Protein AF-A0A2D6AQ00-F1 (afdb_monomer_lite)

Radius of gyration: 37.31 Å; chains: 1; bounding box: 89×91×123 Å

Structure (mmCIF, N/CA/C/O backbone):
data_AF-A0A2D6AQ00-F1
#
_entry.id   AF-A0A2D6AQ00-F1
#
loop_
_atom_site.group_PDB
_atom_site.id
_atom_site.type_symbol
_atom_site.label_atom_id
_atom_site.label_alt_id
_atom_site.label_comp_id
_atom_site.label_asym_id
_atom_site.label_entity_id
_atom_site.label_seq_id
_atom_site.pdbx_PDB_ins_code
_atom_site.Cartn_x
_atom_site.Cartn_y
_atom_site.Cartn_z
_atom_site.occupancy
_atom_site.B_iso_or_equiv
_atom_site.auth_seq_id
_atom_site.auth_comp_id
_atom_site.auth_asym_id
_atom_site.auth_atom_id
_atom_site.pdbx_PDB_model_num
ATOM 1 N N . MET A 1 1 ? 33.616 -8.355 -75.032 1.00 44.97 1 MET A N 1
ATOM 2 C CA . MET A 1 1 ? 34.181 -7.555 -73.926 1.00 44.97 1 MET A CA 1
ATOM 3 C C . MET A 1 1 ? 33.604 -6.155 -74.025 1.00 44.97 1 MET A C 1
ATOM 5 O O . MET A 1 1 ? 33.928 -5.464 -74.976 1.00 44.97 1 MET A O 1
ATOM 9 N N . ASN A 1 2 ? 32.705 -5.773 -73.118 1.00 39.28 2 ASN A N 1
ATOM 10 C CA . ASN A 1 2 ? 32.428 -4.364 -72.851 1.00 39.28 2 ASN A CA 1
ATOM 11 C C . ASN A 1 2 ? 31.964 -4.220 -71.400 1.00 39.28 2 ASN A C 1
ATOM 13 O O . ASN A 1 2 ? 31.107 -4.965 -70.928 1.00 39.28 2 ASN A O 1
ATOM 17 N N . THR A 1 3 ? 32.647 -3.337 -70.688 1.00 43.75 3 THR A N 1
ATOM 18 C CA . THR A 1 3 ? 32.725 -3.254 -69.233 1.00 43.75 3 THR A CA 1
ATOM 19 C C . THR A 1 3 ? 31.504 -2.525 -68.680 1.00 43.75 3 THR A C 1
ATOM 21 O O . THR A 1 3 ? 31.229 -1.382 -69.035 1.00 43.75 3 THR A O 1
ATOM 24 N N . MET A 1 4 ? 30.762 -3.199 -67.805 1.00 45.66 4 MET A N 1
ATOM 25 C CA . MET A 1 4 ? 29.603 -2.665 -67.096 1.00 45.66 4 MET A CA 1
ATOM 26 C C . MET A 1 4 ? 30.100 -1.737 -65.976 1.00 45.66 4 MET A C 1
ATOM 28 O O . MET A 1 4 ? 30.632 -2.208 -64.972 1.00 45.66 4 MET A O 1
ATOM 32 N N . VAL A 1 5 ? 29.959 -0.420 -66.134 1.00 48.47 5 VAL A N 1
ATOM 33 C CA . VAL A 1 5 ? 30.196 0.532 -65.037 1.00 48.47 5 VAL A CA 1
ATOM 34 C C . VAL A 1 5 ? 28.875 0.731 -64.298 1.00 48.47 5 VAL A C 1
ATOM 36 O O . VAL A 1 5 ? 28.028 1.521 -64.707 1.00 48.47 5 VAL A O 1
ATOM 39 N N . MET A 1 6 ? 28.680 -0.016 -63.208 1.00 43.06 6 MET A N 1
ATOM 40 C CA . MET A 1 6 ? 27.629 0.265 -62.231 1.00 43.06 6 MET A CA 1
ATOM 41 C C . MET A 1 6 ? 27.999 1.523 -61.436 1.00 43.06 6 MET A C 1
ATOM 43 O O . MET A 1 6 ? 28.732 1.460 -60.451 1.00 43.06 6 MET A O 1
ATOM 47 N N . MET A 1 7 ? 27.466 2.675 -61.840 1.00 42.88 7 MET A N 1
ATOM 48 C CA . MET A 1 7 ? 27.388 3.838 -60.957 1.00 42.88 7 MET A CA 1
ATOM 49 C C . MET A 1 7 ? 26.296 3.586 -59.911 1.00 42.88 7 MET A C 1
ATOM 51 O O . MET A 1 7 ? 25.103 3.711 -60.178 1.00 42.88 7 MET A O 1
ATOM 55 N N . SER A 1 8 ? 26.724 3.205 -58.707 1.00 45.41 8 SER A N 1
ATOM 56 C CA . SER A 1 8 ? 25.881 3.155 -57.514 1.00 45.41 8 SER A CA 1
ATOM 57 C C . SER A 1 8 ? 25.458 4.575 -57.136 1.00 45.41 8 SER A C 1
ATOM 59 O O . SER A 1 8 ? 26.234 5.353 -56.579 1.00 45.41 8 SER A O 1
ATOM 61 N N . LEU A 1 9 ? 24.222 4.931 -57.478 1.00 47.25 9 LEU A N 1
ATOM 62 C CA . LEU A 1 9 ? 23.595 6.183 -57.078 1.00 47.25 9 LEU A CA 1
ATOM 63 C C . LEU A 1 9 ? 23.187 6.070 -55.599 1.00 47.25 9 LEU A C 1
ATOM 65 O O . LEU A 1 9 ? 22.070 5.669 -55.272 1.00 47.25 9 LEU A O 1
ATOM 69 N N . MET A 1 10 ? 24.099 6.394 -54.679 1.00 48.78 10 MET A N 1
ATOM 70 C CA . MET A 1 10 ? 23.754 6.564 -53.265 1.00 48.78 10 MET A CA 1
ATOM 71 C C . MET A 1 10 ? 22.922 7.839 -53.088 1.00 48.78 10 MET A C 1
ATOM 73 O O . MET A 1 10 ? 23.439 8.913 -52.789 1.00 48.78 10 MET A O 1
ATOM 77 N N . ALA A 1 11 ? 21.607 7.722 -53.271 1.00 52.84 11 ALA A N 1
ATOM 78 C CA . ALA A 1 11 ? 20.670 8.760 -52.869 1.00 52.84 11 ALA A CA 1
ATOM 79 C C . ALA A 1 11 ? 20.706 8.899 -51.338 1.00 52.84 11 ALA A C 1
ATOM 81 O O . ALA A 1 11 ? 20.325 7.983 -50.602 1.00 52.84 11 ALA A O 1
ATOM 82 N N . ALA A 1 12 ? 21.180 10.047 -50.850 1.00 57.00 12 ALA A N 1
ATOM 83 C CA . ALA A 1 12 ? 21.151 10.386 -49.435 1.00 57.00 12 ALA A CA 1
ATOM 84 C C . ALA A 1 12 ? 19.706 10.298 -48.914 1.00 57.00 12 ALA A C 1
ATOM 86 O O . ALA A 1 12 ? 18.810 10.993 -49.397 1.00 57.00 12 ALA A O 1
ATOM 87 N N . ARG A 1 13 ? 19.467 9.429 -47.925 1.00 56.78 13 ARG A N 1
ATOM 88 C CA . ARG A 1 13 ? 18.166 9.339 -47.253 1.00 56.78 13 ARG A CA 1
ATOM 89 C C . ARG A 1 13 ? 17.863 10.694 -46.598 1.00 56.78 13 ARG A C 1
ATOM 91 O O . ARG A 1 13 ? 18.684 11.156 -45.804 1.00 56.78 13 ARG A O 1
ATOM 98 N N . PRO A 1 14 ? 16.718 11.337 -46.881 1.00 57.66 14 PRO A N 1
ATOM 99 C CA . PRO A 1 14 ? 16.386 12.599 -46.238 1.00 57.66 14 PRO A CA 1
ATOM 100 C C . PRO A 1 14 ? 16.248 12.381 -44.729 1.00 57.66 14 PRO A C 1
ATOM 102 O O . PRO A 1 14 ? 15.597 11.432 -44.283 1.00 57.66 14 PRO A O 1
ATOM 105 N N . ALA A 1 15 ? 16.866 13.264 -43.941 1.00 61.62 15 ALA A N 1
ATOM 106 C CA . ALA A 1 15 ? 16.733 13.255 -42.490 1.00 61.62 15 ALA A CA 1
ATOM 107 C C . ALA A 1 15 ? 15.242 13.276 -42.092 1.00 61.62 15 ALA A C 1
ATOM 109 O O . ALA A 1 15 ? 14.447 13.970 -42.739 1.00 61.62 15 ALA A O 1
ATOM 110 N N . PRO A 1 16 ? 14.831 12.538 -41.042 1.00 52.78 16 PRO A N 1
ATOM 111 C CA . PRO A 1 16 ? 13.431 12.466 -40.648 1.00 52.78 16 PRO A CA 1
ATOM 112 C C . PRO A 1 16 ? 12.922 13.866 -40.291 1.00 52.78 16 PRO A C 1
ATOM 114 O O . PRO A 1 16 ? 13.365 14.482 -39.318 1.00 52.78 16 PRO A O 1
ATOM 117 N N . LYS A 1 17 ? 11.987 14.385 -41.094 1.00 49.12 17 LYS A N 1
ATOM 118 C CA . LYS A 1 17 ? 11.352 15.681 -40.837 1.00 49.12 17 LYS A CA 1
ATOM 119 C C . LYS A 1 17 ? 10.573 15.580 -39.525 1.00 49.12 17 LYS A C 1
ATOM 121 O O . LYS A 1 17 ? 9.635 14.790 -39.411 1.00 49.12 17 LYS A O 1
ATOM 126 N N . LYS A 1 18 ? 10.967 16.369 -38.521 1.00 40.97 18 LYS A N 1
ATOM 127 C CA . LYS A 1 18 ? 10.215 16.509 -37.266 1.00 40.97 18 LYS A CA 1
ATOM 128 C C . LYS A 1 18 ? 8.799 16.979 -37.624 1.00 40.97 18 LYS A C 1
ATOM 130 O O . LYS A 1 18 ? 8.660 18.004 -38.283 1.00 40.97 18 LYS A O 1
ATOM 135 N N . LYS A 1 19 ? 7.762 16.230 -37.226 1.00 39.03 19 LYS A N 1
ATOM 136 C CA . LYS A 1 19 ? 6.360 16.633 -37.421 1.00 39.03 19 LYS A CA 1
ATOM 137 C C . LYS A 1 19 ? 6.090 17.903 -36.613 1.00 39.03 19 LYS A C 1
ATOM 139 O O . LYS A 1 19 ? 5.911 17.845 -35.399 1.00 39.03 19 LYS A O 1
ATOM 144 N N . THR A 1 20 ? 6.086 19.044 -37.282 1.00 40.47 20 THR A N 1
ATOM 145 C CA . THR A 1 20 ? 5.586 20.310 -36.755 1.00 40.47 20 THR A CA 1
ATOM 146 C C . THR A 1 20 ? 4.092 20.392 -37.052 1.00 40.47 20 THR A C 1
ATOM 148 O O . THR A 1 20 ? 3.676 20.484 -38.204 1.00 40.47 20 THR A O 1
ATOM 151 N N . TYR A 1 21 ? 3.270 20.313 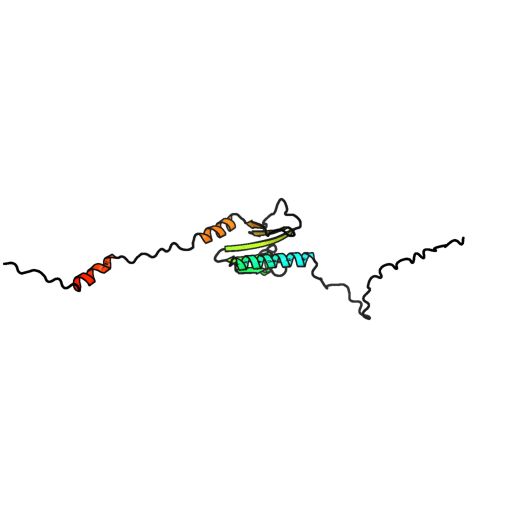-36.007 1.00 44.31 21 TYR A N 1
ATOM 152 C CA . TYR A 1 21 ? 1.835 20.556 -36.113 1.00 44.31 21 TYR A CA 1
ATOM 153 C C . TYR A 1 21 ? 1.621 22.067 -36.212 1.00 44.31 21 TYR A C 1
ATOM 155 O O . TYR A 1 21 ? 1.708 22.772 -35.210 1.00 44.31 21 TYR A O 1
ATOM 163 N N . TYR A 1 22 ? 1.382 22.569 -37.420 1.00 41.25 22 TYR A N 1
ATOM 164 C CA . TYR A 1 22 ? 0.895 23.928 -37.623 1.00 41.25 22 TYR A CA 1
ATOM 165 C C . TYR A 1 22 ? -0.617 23.863 -37.834 1.00 41.25 22 TYR A C 1
ATOM 167 O O . TYR A 1 22 ? -1.082 23.608 -38.941 1.00 41.25 22 TYR A O 1
ATOM 175 N N . LEU A 1 23 ? -1.378 24.081 -36.761 1.00 43.03 23 LEU A N 1
ATOM 176 C CA . LEU A 1 23 ? -2.748 24.576 -36.874 1.00 43.03 23 LEU A CA 1
ATOM 177 C C . LEU A 1 23 ? -2.703 26.090 -36.626 1.00 43.03 23 LEU A C 1
ATOM 179 O O . LEU A 1 23 ? -1.989 26.553 -35.737 1.00 43.03 23 LEU A O 1
ATOM 183 N N . GLY A 1 24 ? -3.376 26.842 -37.495 1.00 36.81 24 GLY A N 1
ATOM 184 C CA . GLY A 1 24 ? -3.220 28.284 -37.683 1.00 36.81 24 GLY A CA 1
ATOM 185 C C . GLY A 1 24 ? -3.234 29.132 -36.408 1.00 36.81 24 GLY A C 1
ATOM 186 O O . GLY A 1 24 ? -4.025 28.905 -35.502 1.00 36.81 24 GLY A O 1
ATOM 187 N N . LYS A 1 25 ? -2.340 30.132 -36.392 1.00 39.81 25 LYS A N 1
ATOM 188 C CA . LYS A 1 25 ? -2.342 31.354 -35.565 1.00 39.81 25 LYS A CA 1
ATOM 189 C C . LYS A 1 25 ? -3.094 31.268 -34.224 1.00 39.81 25 LYS A C 1
ATOM 191 O O . LYS A 1 25 ? -3.999 32.047 -33.966 1.00 39.81 25 LYS A O 1
ATOM 196 N N . LEU A 1 26 ? -2.633 30.403 -33.329 1.00 40.75 26 LEU A N 1
ATOM 197 C CA . LEU A 1 26 ? -2.724 30.626 -31.890 1.00 40.75 26 LEU A CA 1
ATOM 198 C C . LEU A 1 26 ? -1.405 30.124 -31.306 1.00 40.75 26 LEU A C 1
ATOM 200 O O . LEU A 1 26 ? -1.161 28.923 -31.213 1.00 40.75 26 LEU A O 1
ATOM 204 N N . THR A 1 27 ? -0.505 31.040 -30.961 1.00 46.00 27 THR A N 1
ATOM 205 C CA . THR A 1 27 ? 0.632 30.741 -30.087 1.00 46.00 27 THR A CA 1
ATOM 206 C C . THR A 1 27 ? 0.074 30.334 -28.727 1.00 46.00 27 THR A C 1
ATOM 208 O O . THR A 1 27 ? -0.057 31.163 -27.831 1.00 46.00 27 THR A O 1
ATOM 211 N N . MET A 1 28 ? -0.311 29.065 -28.577 1.00 44.84 28 MET A N 1
ATOM 212 C CA . MET A 1 28 ? -0.620 28.499 -27.272 1.00 44.84 28 MET A CA 1
ATOM 213 C C . MET A 1 28 ? 0.659 28.555 -26.442 1.00 44.84 28 MET A C 1
ATOM 215 O O . MET A 1 28 ? 1.632 27.846 -26.713 1.00 44.84 28 MET A O 1
ATOM 219 N N . GLN A 1 29 ? 0.662 29.437 -25.444 1.00 49.44 29 GLN A N 1
ATOM 220 C CA . GLN A 1 29 ? 1.641 29.400 -24.372 1.00 49.44 29 GLN A CA 1
ATOM 221 C C . GLN A 1 29 ? 1.655 27.980 -23.811 1.00 49.44 29 GLN A C 1
ATOM 223 O O . GLN A 1 29 ? 0.628 27.407 -23.456 1.00 49.44 29 GLN A O 1
ATOM 228 N N . LYS A 1 30 ? 2.846 27.390 -23.778 1.00 45.88 30 LYS A N 1
ATOM 229 C CA . LYS A 1 30 ? 3.121 25.999 -23.399 1.00 45.88 30 LYS A CA 1
ATOM 230 C C . LYS A 1 30 ? 2.964 25.757 -21.887 1.00 45.88 30 LYS A C 1
ATOM 232 O O . LYS A 1 30 ? 3.655 24.918 -21.315 1.00 45.88 30 LYS A O 1
ATOM 237 N N . SER A 1 31 ? 2.103 26.521 -21.228 1.00 49.50 31 SER A N 1
ATOM 238 C CA . SER A 1 31 ? 1.863 26.498 -19.796 1.00 49.50 31 SER A CA 1
ATOM 239 C C . SER A 1 31 ? 0.579 25.721 -19.511 1.00 49.50 31 SER A C 1
ATOM 241 O O . SER A 1 31 ? -0.515 26.202 -19.773 1.00 49.50 31 SER A O 1
ATOM 243 N N . GLN A 1 32 ? 0.748 24.542 -18.908 1.00 56.12 32 GLN A N 1
ATOM 244 C CA . GLN A 1 32 ? -0.265 23.824 -18.117 1.00 56.12 32 GLN A CA 1
ATOM 245 C C . GLN A 1 32 ? -1.235 22.851 -18.819 1.00 56.12 32 GLN A C 1
ATOM 247 O O . GLN A 1 32 ? -2.371 22.703 -18.387 1.00 56.12 32 GLN A O 1
ATOM 252 N N . ILE A 1 33 ? -0.776 22.037 -19.776 1.00 49.59 33 ILE A N 1
ATOM 253 C CA . ILE A 1 33 ? -1.397 20.709 -19.984 1.00 49.59 33 ILE A CA 1
ATOM 254 C C . ILE A 1 33 ? -0.426 19.644 -19.469 1.00 49.59 33 ILE A C 1
ATOM 256 O O . ILE A 1 33 ? 0.474 19.182 -20.174 1.00 49.59 33 ILE A O 1
ATOM 260 N N . LYS A 1 34 ? -0.577 19.285 -18.187 1.00 52.62 34 LYS A N 1
ATOM 261 C CA . LYS A 1 34 ? 0.182 18.215 -17.521 1.00 52.62 34 LYS A CA 1
ATOM 262 C C . LYS A 1 34 ? -0.327 16.866 -18.032 1.00 52.62 34 LYS A C 1
ATOM 264 O O . LYS A 1 34 ? -1.183 16.242 -17.415 1.00 52.62 34 LYS A O 1
ATOM 269 N N . MET A 1 35 ? 0.190 16.411 -19.173 1.00 54.59 35 MET A N 1
ATOM 270 C CA . MET A 1 35 ? -0.057 15.040 -19.626 1.00 54.59 35 MET A CA 1
ATOM 271 C C . MET A 1 35 ? 0.381 14.051 -18.528 1.00 54.59 35 MET A C 1
ATOM 273 O O . MET A 1 35 ? 1.482 14.210 -17.986 1.00 54.59 35 MET A O 1
ATOM 277 N N . PRO A 1 36 ? -0.416 13.016 -18.201 1.00 60.78 36 PRO A N 1
ATOM 278 C CA . PRO A 1 36 ? 0.004 11.991 -17.255 1.00 60.78 36 PRO A CA 1
ATOM 279 C C . PRO A 1 36 ? 1.260 11.296 -17.790 1.00 60.78 36 PRO A C 1
ATOM 281 O O . PRO A 1 36 ? 1.222 10.586 -18.801 1.00 60.78 36 PRO A O 1
ATOM 284 N N . ASN A 1 37 ? 2.400 11.505 -17.132 1.00 77.19 37 ASN A N 1
ATOM 285 C CA . ASN A 1 37 ? 3.642 10.868 -17.550 1.00 77.19 37 ASN A CA 1
ATOM 286 C C . ASN A 1 37 ? 3.530 9.335 -17.390 1.00 77.19 37 ASN A C 1
ATOM 288 O O . ASN A 1 37 ? 2.726 8.810 -16.614 1.00 77.19 37 ASN A O 1
ATOM 292 N N . ALA A 1 38 ? 4.305 8.579 -18.174 1.00 76.00 38 ALA A N 1
ATOM 293 C CA . ALA A 1 38 ? 4.242 7.113 -18.154 1.00 76.00 38 ALA A CA 1
ATOM 294 C C . ALA A 1 38 ? 4.503 6.527 -16.752 1.00 76.00 38 ALA A C 1
ATOM 296 O O . ALA A 1 38 ? 3.911 5.513 -16.390 1.00 76.00 38 ALA A O 1
ATOM 297 N N . SER A 1 39 ? 5.336 7.205 -15.954 1.00 75.62 39 SER A N 1
ATOM 298 C CA . SER A 1 39 ? 5.612 6.856 -14.558 1.00 75.62 39 SER A CA 1
ATOM 299 C C . SER A 1 39 ? 4.363 6.961 -13.672 1.00 75.62 39 SER A C 1
ATOM 301 O O . SER A 1 39 ? 4.028 6.012 -12.968 1.00 75.62 39 SER A O 1
ATOM 303 N N . GLY A 1 40 ? 3.612 8.058 -13.778 1.00 78.31 40 GLY A N 1
ATOM 304 C CA . GLY A 1 40 ? 2.395 8.321 -13.013 1.00 78.31 40 GLY A CA 1
ATOM 305 C C . GLY A 1 40 ? 1.268 7.359 -13.368 1.00 78.31 40 GLY A C 1
ATOM 306 O O . GLY A 1 40 ? 0.621 6.823 -12.478 1.00 78.31 40 GLY A O 1
ATOM 307 N N . ARG A 1 41 ? 1.108 7.014 -14.655 1.00 83.75 41 ARG A N 1
ATOM 308 C CA . ARG A 1 41 ? 0.177 5.945 -15.071 1.00 83.75 41 ARG A CA 1
ATOM 309 C C . ARG A 1 41 ? 0.554 4.587 -14.471 1.00 83.75 41 ARG A C 1
ATOM 311 O O . ARG A 1 41 ? -0.319 3.792 -14.136 1.00 83.75 41 ARG A O 1
ATOM 318 N N . LYS A 1 42 ? 1.857 4.311 -14.339 1.00 83.75 42 LYS A N 1
ATOM 319 C CA . LYS A 1 42 ? 2.385 3.095 -13.707 1.00 83.75 42 LYS A CA 1
ATOM 320 C C . LYS A 1 42 ? 2.136 3.086 -12.195 1.00 83.75 42 LYS A C 1
ATOM 322 O O . LYS A 1 42 ? 1.853 2.007 -11.688 1.00 83.75 42 LYS A O 1
ATOM 327 N N . GLY A 1 43 ? 2.248 4.220 -11.508 1.00 83.94 43 GLY A N 1
ATOM 328 C CA . GLY A 1 43 ? 1.874 4.352 -10.095 1.00 83.94 43 GLY A CA 1
ATOM 329 C C . GLY A 1 43 ? 0.381 4.109 -9.896 1.00 83.94 43 GLY A C 1
ATOM 330 O O . GLY A 1 43 ? 0.009 3.135 -9.253 1.00 83.94 43 GLY A O 1
ATOM 331 N N . TYR A 1 44 ? -0.447 4.881 -10.603 1.00 87.94 44 TYR A N 1
ATOM 332 C CA . TYR A 1 44 ? -1.908 4.815 -10.519 1.00 87.94 44 TYR A CA 1
ATOM 333 C C . TYR A 1 44 ? -2.470 3.404 -10.734 1.00 87.94 44 TYR A C 1
ATOM 335 O O . TYR A 1 44 ? -3.309 2.946 -9.968 1.00 87.94 44 TYR A O 1
ATOM 343 N N . ARG A 1 45 ? -1.993 2.677 -11.757 1.00 89.56 45 ARG A N 1
ATOM 344 C CA . ARG A 1 45 ? -2.419 1.283 -11.976 1.00 89.56 45 ARG A CA 1
ATOM 345 C C . ARG A 1 45 ? -2.039 0.371 -10.815 1.00 89.56 45 ARG A C 1
ATOM 347 O O . ARG A 1 45 ? -2.828 -0.483 -10.453 1.00 89.56 45 ARG A O 1
ATOM 354 N N . GLY A 1 46 ? -0.847 0.554 -10.245 1.00 90.19 46 GLY A N 1
ATOM 355 C CA . GLY A 1 46 ? -0.421 -0.220 -9.083 1.00 90.19 46 GLY A CA 1
ATOM 356 C C . GLY A 1 46 ? -1.311 0.038 -7.869 1.00 90.19 46 GLY A C 1
ATOM 357 O O . GLY A 1 46 ? -1.719 -0.907 -7.212 1.00 90.19 46 GLY A O 1
ATOM 358 N N . GLU A 1 47 ? -1.652 1.300 -7.610 1.00 91.94 47 GLU A N 1
ATOM 359 C CA . GLU A 1 47 ? -2.575 1.666 -6.530 1.00 91.94 47 GLU A CA 1
ATOM 360 C C . GLU A 1 47 ? -3.967 1.057 -6.750 1.00 91.94 47 GLU A C 1
ATOM 362 O O . GLU A 1 47 ? -4.534 0.472 -5.835 1.00 91.94 47 GLU A O 1
ATOM 367 N N . ALA A 1 48 ? -4.497 1.137 -7.975 1.00 92.00 48 ALA A N 1
ATOM 368 C CA . ALA A 1 48 ? -5.792 0.554 -8.319 1.00 92.00 48 ALA A CA 1
ATOM 369 C C . ALA A 1 48 ? -5.811 -0.980 -8.177 1.00 92.00 48 ALA A C 1
ATOM 371 O O . ALA A 1 48 ? -6.778 -1.528 -7.657 1.00 92.00 48 ALA A O 1
ATOM 372 N N . GLU A 1 49 ? -4.740 -1.665 -8.593 1.00 93.69 49 GLU A N 1
ATOM 373 C CA . GLU A 1 49 ? -4.583 -3.114 -8.404 1.00 93.69 49 GLU A CA 1
ATOM 374 C C . GLU A 1 49 ? -4.616 -3.489 -6.914 1.00 93.69 49 GLU A C 1
ATOM 376 O O . GLU A 1 49 ? -5.326 -4.415 -6.536 1.00 93.69 49 GLU A O 1
ATOM 381 N N . VAL A 1 50 ? -3.894 -2.757 -6.056 1.00 93.25 50 VAL A N 1
ATOM 382 C CA . VAL A 1 50 ? -3.868 -3.021 -4.605 1.00 93.25 50 VAL A CA 1
ATOM 383 C C . VAL A 1 50 ? -5.236 -2.794 -3.966 1.00 93.25 50 VAL A C 1
ATOM 385 O O . VAL A 1 50 ? -5.655 -3.599 -3.140 1.00 93.25 50 VAL A O 1
ATOM 388 N N . VAL A 1 51 ? -5.955 -1.741 -4.365 1.00 94.19 51 VAL A N 1
ATOM 389 C CA . VAL A 1 51 ? -7.331 -1.503 -3.898 1.00 94.19 51 VAL A CA 1
ATOM 390 C C . VAL A 1 51 ? -8.239 -2.671 -4.259 1.00 94.19 51 VAL A C 1
ATOM 392 O O . VAL A 1 51 ? -9.016 -3.103 -3.414 1.00 94.19 51 VAL A O 1
ATOM 395 N N . GLN A 1 52 ? -8.141 -3.186 -5.487 1.00 94.31 52 GLN A N 1
ATOM 396 C CA . GLN A 1 52 ? -8.962 -4.317 -5.909 1.00 94.31 52 GLN A CA 1
ATOM 397 C C . GLN A 1 52 ? -8.641 -5.571 -5.094 1.00 94.31 52 GLN A C 1
ATOM 399 O O . GLN A 1 52 ? -9.555 -6.170 -4.549 1.00 94.31 52 GLN A O 1
ATOM 404 N N . ILE A 1 53 ? -7.356 -5.895 -4.914 1.00 94.00 53 ILE A N 1
ATOM 405 C CA . ILE A 1 53 ? -6.930 -7.043 -4.097 1.00 94.00 53 ILE A CA 1
ATOM 406 C C . ILE A 1 53 ? -7.484 -6.938 -2.670 1.00 94.00 53 ILE A C 1
ATOM 408 O O . ILE A 1 53 ? -8.005 -7.910 -2.137 1.00 94.00 53 ILE A O 1
ATOM 412 N N . LEU A 1 54 ? -7.410 -5.758 -2.046 1.00 92.19 54 LEU A N 1
ATOM 413 C CA . LEU A 1 54 ? -7.940 -5.559 -0.693 1.00 92.19 54 LEU A CA 1
ATOM 414 C C . LEU A 1 54 ? -9.466 -5.715 -0.643 1.00 92.19 54 LEU A C 1
ATOM 416 O O . LEU A 1 54 ? -9.983 -6.296 0.307 1.00 92.19 54 LEU A O 1
ATOM 420 N N . ARG A 1 55 ? -10.185 -5.255 -1.674 1.00 92.62 55 ARG A N 1
ATOM 421 C CA . ARG A 1 55 ? -11.638 -5.466 -1.789 1.00 92.62 55 ARG A CA 1
ATOM 422 C C . ARG A 1 55 ? -11.999 -6.931 -1.960 1.00 92.62 55 ARG A C 1
ATOM 424 O O . ARG A 1 55 ? -12.937 -7.386 -1.316 1.00 92.62 55 ARG A O 1
ATOM 431 N N . ASP A 1 56 ? -11.240 -7.662 -2.768 1.00 92.50 56 ASP A N 1
ATOM 432 C CA . ASP A 1 56 ? -11.448 -9.095 -2.989 1.00 92.50 56 ASP A CA 1
ATOM 433 C C . ASP A 1 56 ? -11.230 -9.899 -1.689 1.00 92.50 56 ASP A C 1
ATOM 435 O O . ASP A 1 56 ? -11.884 -10.912 -1.469 1.00 92.50 56 ASP A O 1
ATOM 439 N N . LEU A 1 57 ? -10.377 -9.406 -0.781 1.00 88.56 57 LEU A N 1
ATOM 440 C CA . LEU A 1 57 ? -10.162 -9.951 0.573 1.00 88.56 57 LEU A CA 1
ATOM 441 C C . LEU A 1 57 ? -11.229 -9.511 1.605 1.00 88.56 57 LEU A C 1
ATOM 443 O O . LEU A 1 57 ? -11.129 -9.820 2.800 1.00 88.56 57 LEU A O 1
ATOM 447 N N . GLY A 1 58 ? -12.245 -8.766 1.165 1.00 89.81 58 GLY A N 1
ATOM 448 C CA . GLY A 1 58 ? -13.350 -8.293 1.998 1.00 89.81 58 GLY A CA 1
ATOM 449 C C . GLY A 1 58 ? -13.066 -7.009 2.780 1.00 89.81 58 GLY A C 1
ATOM 450 O O . GLY A 1 58 ? -13.813 -6.694 3.703 1.00 89.81 58 GLY A O 1
ATOM 451 N N . PHE A 1 59 ? -12.011 -6.257 2.450 1.00 91.12 59 PHE A N 1
ATOM 452 C CA . PHE A 1 59 ? -11.793 -4.930 3.030 1.00 91.12 59 PHE A CA 1
ATOM 453 C C . PHE A 1 59 ? -12.549 -3.853 2.248 1.00 91.12 59 PHE A C 1
ATOM 455 O O . PHE A 1 59 ? -12.557 -3.823 1.015 1.00 91.12 59 PHE A O 1
ATOM 462 N N . ASN A 1 60 ? -13.091 -2.868 2.957 1.00 91.31 60 ASN A N 1
ATOM 463 C CA . ASN A 1 60 ? -13.553 -1.631 2.348 1.00 91.31 60 ASN A CA 1
ATOM 464 C C . ASN A 1 60 ? -12.345 -0.737 2.023 1.00 91.31 60 ASN A C 1
ATOM 466 O O . ASN A 1 60 ? -11.871 0.024 2.865 1.00 91.31 60 ASN A O 1
ATOM 470 N N . ALA A 1 61 ? -11.803 -0.877 0.808 1.00 92.69 61 ALA A N 1
ATOM 471 C CA . ALA A 1 61 ? -10.613 -0.150 0.368 1.00 92.69 61 ALA A CA 1
ATOM 472 C C . ALA A 1 61 ? -10.927 1.070 -0.515 1.00 92.69 61 ALA A C 1
ATOM 474 O O . ALA A 1 61 ? -11.676 0.987 -1.501 1.00 92.69 61 ALA A O 1
ATOM 475 N N . GLN A 1 62 ? -10.261 2.188 -0.218 1.00 89.50 62 GLN A N 1
ATOM 476 C CA . GLN A 1 62 ? -10.326 3.450 -0.946 1.00 89.50 62 GLN A CA 1
ATOM 477 C C . GLN A 1 62 ? -8.923 3.991 -1.257 1.00 89.50 62 GLN A C 1
ATOM 479 O O . GLN A 1 62 ? -8.030 4.013 -0.411 1.00 89.50 62 GLN A O 1
ATOM 484 N N . ARG A 1 63 ? -8.734 4.467 -2.492 1.00 91.06 63 ARG A N 1
ATOM 485 C CA . ARG A 1 63 ? -7.502 5.138 -2.931 1.00 91.06 63 ARG A CA 1
ATOM 486 C C . ARG A 1 63 ? -7.526 6.614 -2.549 1.00 91.06 63 ARG A C 1
ATOM 488 O O . ARG A 1 63 ? -8.539 7.280 -2.760 1.00 91.06 63 ARG A O 1
ATOM 495 N N . ALA A 1 64 ? -6.393 7.143 -2.109 1.00 84.69 64 ALA A N 1
ATOM 496 C CA . ALA A 1 64 ? -6.214 8.566 -1.883 1.00 84.69 64 ALA A CA 1
ATOM 497 C C . ALA A 1 64 ? -6.313 9.342 -3.206 1.00 84.69 64 ALA A C 1
ATOM 499 O O . ALA A 1 64 ? -5.729 8.971 -4.236 1.00 84.69 64 ALA A O 1
ATOM 500 N N . TYR A 1 65 ? -7.066 10.443 -3.203 1.00 75.19 65 TYR A N 1
ATOM 501 C CA . TYR A 1 65 ? -7.132 11.311 -4.372 1.00 75.19 65 TYR A CA 1
ATOM 502 C C . TYR A 1 65 ? -5.780 12.005 -4.571 1.00 75.19 65 TYR A C 1
ATOM 504 O O . TYR A 1 65 ? -5.204 12.547 -3.637 1.00 75.19 65 TYR A O 1
ATOM 512 N N . GLY A 1 66 ? -5.243 11.955 -5.793 1.00 71.06 66 GLY A N 1
ATOM 513 C CA . GLY A 1 66 ? -3.945 12.563 -6.107 1.00 71.06 66 GLY A CA 1
ATOM 514 C C . GLY A 1 66 ? -2.729 11.966 -5.381 1.00 71.06 66 GLY A C 1
ATOM 515 O O . GLY A 1 66 ? -1.681 12.605 -5.418 1.00 71.06 66 GLY A O 1
ATOM 516 N N . SER A 1 67 ? -2.857 10.779 -4.768 1.00 62.69 67 SER A N 1
ATOM 517 C CA . SER A 1 67 ? -1.835 10.188 -3.884 1.00 62.69 67 SER A CA 1
ATOM 518 C C . SER A 1 67 ? -1.510 11.091 -2.681 1.00 62.69 67 SER A C 1
ATOM 520 O O . SER A 1 67 ? -0.366 11.164 -2.245 1.00 62.69 67 SER A O 1
ATOM 522 N N . ASP A 1 68 ? -2.513 11.827 -2.186 1.00 71.81 68 ASP A N 1
ATOM 523 C CA . ASP A 1 68 ? -2.422 12.620 -0.961 1.00 71.81 68 ASP A CA 1
ATOM 524 C C . ASP A 1 68 ? -3.373 12.045 0.091 1.00 71.81 68 ASP A C 1
ATOM 526 O O . ASP A 1 68 ? -4.599 12.180 -0.010 1.00 71.81 68 ASP A O 1
ATOM 530 N N . GLY A 1 69 ? -2.805 11.405 1.114 1.00 63.34 69 GLY A N 1
ATOM 531 C CA . GLY A 1 69 ? -3.575 10.808 2.205 1.00 63.34 69 GLY A CA 1
ATOM 532 C C . GLY A 1 69 ? -4.435 11.810 2.987 1.00 63.34 69 GLY A C 1
ATOM 533 O O . GLY A 1 69 ? -5.415 11.398 3.605 1.00 63.34 69 GLY A O 1
ATOM 534 N N . ARG A 1 70 ? -4.188 13.127 2.873 1.00 71.44 70 ARG A N 1
ATOM 535 C CA . ARG A 1 70 ? -5.060 14.165 3.462 1.00 71.44 70 ARG A CA 1
ATOM 536 C C . ARG A 1 70 ? -6.485 14.105 2.928 1.00 71.44 70 ARG A C 1
ATOM 538 O O . ARG A 1 70 ? -7.421 14.424 3.654 1.00 71.44 70 ARG A O 1
ATOM 545 N N . ALA A 1 71 ? -6.665 13.652 1.687 1.00 63.16 71 ALA A N 1
ATOM 546 C CA . ALA A 1 71 ? -7.987 13.450 1.099 1.00 63.16 71 ALA A CA 1
ATOM 547 C C . ALA A 1 71 ? -8.797 12.345 1.806 1.00 63.16 71 ALA A C 1
ATOM 549 O O . ALA A 1 71 ? -10.013 12.289 1.652 1.00 63.16 71 ALA A O 1
ATOM 550 N N . LEU A 1 72 ? -8.131 11.477 2.571 1.00 68.75 72 LEU A N 1
ATOM 551 C CA . LEU A 1 72 ? -8.727 10.394 3.355 1.00 68.75 72 LEU A CA 1
ATOM 552 C C . LEU A 1 72 ? -8.745 10.699 4.865 1.00 68.75 72 LEU A C 1
ATOM 554 O O . LEU A 1 72 ? -9.036 9.807 5.662 1.00 68.75 72 LEU A O 1
ATOM 558 N N . GLY A 1 73 ? -8.417 11.936 5.257 1.00 74.62 73 GLY A N 1
ATOM 559 C CA . GLY A 1 73 ? -8.244 12.331 6.659 1.00 74.62 73 GLY A CA 1
ATOM 560 C C . GLY A 1 73 ? -6.928 11.856 7.283 1.00 74.62 73 GLY A C 1
ATOM 561 O O . GLY A 1 73 ? -6.777 11.916 8.497 1.00 74.62 73 GLY A O 1
ATOM 562 N N . GLU A 1 74 ? -5.981 11.391 6.467 1.00 77.00 74 GLU A N 1
ATOM 563 C CA . GLU A 1 74 ? -4.729 10.776 6.905 1.00 77.00 74 GLU A CA 1
ATOM 564 C C . GLU A 1 74 ? -3.495 11.620 6.534 1.00 77.00 74 GLU A C 1
ATOM 566 O O . GLU A 1 74 ? -3.575 12.680 5.906 1.00 77.00 74 GLU A O 1
ATOM 571 N N . LYS A 1 75 ? -2.303 11.154 6.920 1.00 78.69 75 LYS A N 1
ATOM 572 C CA . LYS A 1 75 ? -1.033 11.790 6.534 1.00 78.69 75 LYS A CA 1
ATOM 573 C C . LYS A 1 75 ? -0.759 11.625 5.034 1.00 78.69 75 LYS A C 1
ATOM 575 O O . LYS A 1 75 ? -1.138 10.628 4.430 1.00 78.69 75 LYS A O 1
ATOM 580 N N . SER A 1 76 ? -0.038 12.582 4.447 1.00 77.00 76 SER A N 1
ATOM 581 C CA . SER A 1 76 ? 0.168 12.710 2.991 1.00 77.00 76 SER A CA 1
ATOM 582 C C . SER A 1 76 ? 0.735 11.473 2.293 1.00 77.00 76 SER A C 1
ATOM 584 O O . SER A 1 76 ? 0.514 11.302 1.103 1.00 77.00 76 SER A O 1
ATOM 586 N N . ASP A 1 77 ? 1.459 10.617 3.013 1.00 81.06 77 ASP A N 1
ATOM 587 C CA . ASP A 1 77 ? 2.244 9.521 2.431 1.00 81.06 77 ASP A CA 1
ATOM 588 C C . ASP A 1 77 ? 1.434 8.240 2.162 1.00 81.06 77 ASP A C 1
ATOM 590 O O . ASP A 1 77 ? 2.010 7.228 1.752 1.00 81.06 77 ASP A O 1
ATOM 594 N N . ILE A 1 78 ? 0.132 8.266 2.457 1.00 85.19 78 ILE A N 1
ATOM 595 C CA . ILE A 1 78 ? -0.769 7.113 2.394 1.00 85.19 78 ILE A CA 1
ATOM 596 C C . ILE A 1 78 ? -1.493 7.121 1.047 1.00 85.19 78 ILE A C 1
ATOM 598 O O . ILE A 1 78 ? -2.230 8.052 0.724 1.00 85.19 78 ILE A O 1
ATOM 602 N N . ASP A 1 79 ? -1.289 6.054 0.274 1.00 86.31 79 ASP A N 1
ATOM 603 C CA . ASP A 1 79 ? -1.861 5.904 -1.066 1.00 86.31 79 ASP A CA 1
ATOM 604 C C . ASP A 1 79 ? -3.238 5.227 -1.029 1.00 86.31 79 ASP A C 1
ATOM 606 O O . ASP A 1 79 ? -4.113 5.528 -1.844 1.00 86.31 79 ASP A O 1
ATOM 610 N N . VAL A 1 80 ? -3.435 4.285 -0.103 1.00 90.56 80 VAL A N 1
ATOM 611 C CA . VAL A 1 80 ? -4.666 3.498 0.033 1.00 90.56 80 VAL A CA 1
ATOM 612 C C . VAL A 1 80 ? -5.004 3.328 1.511 1.00 90.56 80 VAL A C 1
ATOM 614 O O . VAL A 1 80 ? -4.137 2.997 2.316 1.00 90.56 80 VAL A O 1
ATOM 617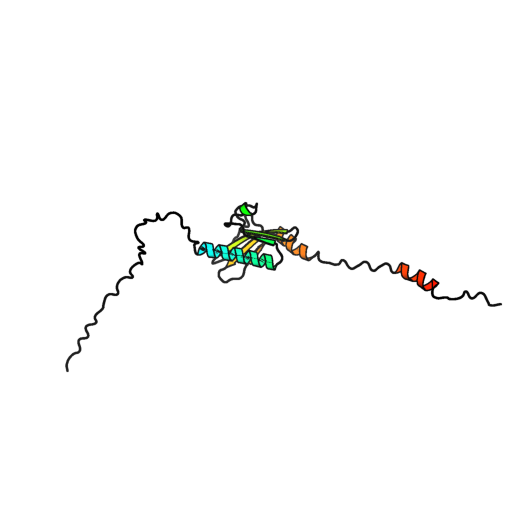 N N . LYS A 1 81 ? -6.278 3.514 1.854 1.00 92.31 81 LYS A N 1
ATOM 618 C CA . LYS A 1 81 ? -6.847 3.181 3.162 1.00 92.31 81 LYS A CA 1
ATOM 619 C C . LYS A 1 81 ? -7.826 2.033 2.982 1.00 92.31 81 LYS A C 1
ATOM 621 O O . LYS A 1 81 ? -8.647 2.079 2.067 1.00 92.31 81 LYS A O 1
ATOM 626 N N . ALA A 1 82 ? -7.735 1.009 3.815 1.00 91.69 82 ALA A N 1
ATOM 627 C CA . ALA A 1 82 ? -8.648 -0.122 3.782 1.00 91.69 82 ALA A CA 1
ATOM 628 C C . ALA A 1 82 ? -9.094 -0.488 5.192 1.00 91.69 82 ALA A C 1
ATOM 630 O O . ALA A 1 82 ? -8.268 -0.551 6.094 1.00 91.69 82 ALA A O 1
ATOM 631 N N . THR A 1 83 ? -10.389 -0.712 5.382 1.00 90.69 83 THR A N 1
ATOM 632 C CA . THR A 1 83 ? -10.961 -1.029 6.695 1.00 90.69 83 THR A CA 1
ATOM 633 C C . THR A 1 83 ? -11.750 -2.332 6.650 1.00 90.69 83 THR A C 1
ATOM 635 O O . THR A 1 83 ? -12.418 -2.622 5.657 1.00 90.69 83 THR A O 1
ATOM 638 N N . LYS A 1 84 ? -11.662 -3.140 7.708 1.00 88.62 84 LYS A N 1
ATOM 639 C CA . LYS A 1 84 ? -12.449 -4.370 7.887 1.00 88.62 84 LYS A CA 1
ATOM 640 C C . LYS A 1 84 ? -12.698 -4.573 9.378 1.00 88.62 84 LYS A C 1
ATOM 642 O O . LYS A 1 84 ? -11.754 -4.842 10.115 1.00 88.62 84 LYS A O 1
ATOM 647 N N . GLY A 1 85 ? -13.950 -4.403 9.808 1.00 85.75 85 GLY A N 1
ATOM 648 C CA . GLY A 1 85 ? -14.284 -4.333 11.234 1.00 85.75 85 GLY A CA 1
ATOM 649 C C . GLY A 1 85 ? -13.486 -3.220 11.915 1.00 85.75 85 GLY A C 1
ATOM 650 O O . GLY A 1 85 ? -13.474 -2.088 11.428 1.00 85.75 85 GLY A O 1
ATOM 651 N N . ASP A 1 86 ? -12.756 -3.581 12.966 1.00 85.19 86 ASP A N 1
ATOM 652 C CA . ASP A 1 86 ? -11.922 -2.660 13.745 1.00 85.19 86 ASP A CA 1
ATOM 653 C C . ASP A 1 86 ? -10.517 -2.449 13.150 1.00 85.19 86 ASP A C 1
ATOM 655 O O . ASP A 1 86 ? -9.782 -1.548 13.559 1.00 85.19 86 ASP A O 1
ATOM 659 N N . ILE A 1 87 ? -10.135 -3.230 12.134 1.00 86.94 87 ILE A N 1
ATOM 660 C CA . ILE A 1 87 ? -8.809 -3.143 11.518 1.00 86.94 87 ILE A CA 1
ATOM 661 C C . ILE A 1 87 ? -8.795 -2.052 10.454 1.00 86.94 87 ILE A C 1
ATOM 663 O O . ILE A 1 87 ? -9.561 -2.082 9.486 1.00 86.94 87 ILE A O 1
ATOM 667 N N . THR A 1 88 ? -7.840 -1.129 10.583 1.00 90.31 88 THR A N 1
ATOM 668 C CA . THR A 1 88 ? -7.548 -0.105 9.575 1.00 90.31 88 THR A CA 1
ATOM 669 C C . THR A 1 88 ? -6.140 -0.275 9.008 1.00 90.31 88 THR A C 1
ATOM 671 O O . THR A 1 88 ? -5.132 -0.078 9.684 1.00 90.31 88 THR A O 1
ATOM 674 N N . LEU A 1 89 ? -6.062 -0.576 7.715 1.00 90.69 89 LEU A N 1
ATOM 675 C CA . LEU A 1 89 ? -4.832 -0.656 6.938 1.00 90.69 89 LEU A CA 1
ATOM 676 C C . LEU A 1 89 ? -4.574 0.674 6.217 1.00 90.69 89 LEU A C 1
ATOM 678 O O . LEU A 1 89 ? -5.381 1.142 5.413 1.00 90.69 89 LEU A O 1
ATOM 682 N N . LEU A 1 90 ? -3.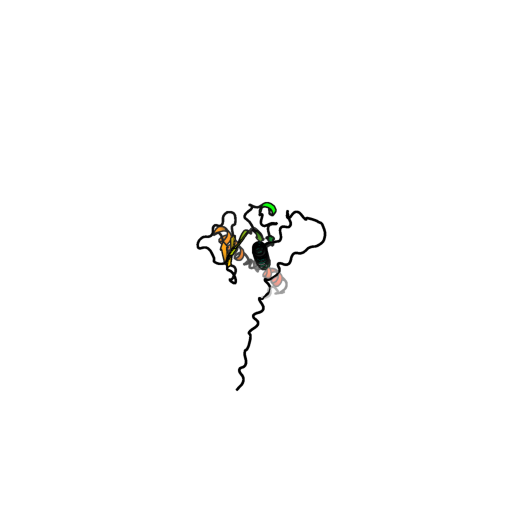411 1.256 6.479 1.00 92.31 90 LEU A N 1
ATOM 683 C CA . LEU A 1 90 ? -2.844 2.434 5.836 1.00 92.31 90 LEU A CA 1
ATOM 684 C C . LEU A 1 90 ? -1.678 1.977 4.960 1.00 92.31 90 LEU A C 1
ATOM 686 O O . LEU A 1 90 ? -0.580 1.687 5.442 1.00 92.31 90 LEU A O 1
ATOM 690 N N . VAL A 1 91 ? -1.932 1.889 3.658 1.00 91.75 91 VAL A N 1
ATOM 691 C CA . VAL A 1 91 ? -1.051 1.221 2.704 1.00 91.75 91 VAL A CA 1
ATOM 692 C C . VAL A 1 91 ? -0.303 2.241 1.851 1.00 91.75 91 VAL A C 1
ATOM 694 O O . VAL A 1 91 ? -0.901 3.123 1.228 1.00 91.75 91 VAL A O 1
ATOM 697 N N . GLN A 1 92 ? 1.015 2.066 1.757 1.00 92.38 92 GLN A N 1
ATOM 698 C CA . GLN A 1 92 ? 1.861 2.759 0.789 1.00 92.38 92 GLN A CA 1
ATOM 699 C C . GLN A 1 92 ? 2.220 1.830 -0.375 1.00 92.38 92 GLN A C 1
ATOM 701 O O . GLN A 1 92 ? 2.746 0.734 -0.172 1.00 92.38 92 GLN A O 1
ATOM 706 N N . VAL A 1 93 ? 1.995 2.273 -1.612 1.00 92.06 93 VAL A N 1
ATOM 707 C CA . VAL A 1 93 ? 2.170 1.454 -2.815 1.00 92.06 93 VAL A CA 1
ATOM 708 C C . VAL A 1 93 ? 3.434 1.864 -3.564 1.00 92.06 93 VAL A C 1
ATOM 710 O O . VAL A 1 93 ? 3.581 2.980 -4.061 1.00 92.06 93 VAL A O 1
ATOM 713 N N . LYS A 1 94 ? 4.383 0.934 -3.717 1.00 90.69 94 LYS A N 1
ATOM 714 C CA . LYS A 1 94 ? 5.645 1.183 -4.431 1.00 90.69 94 LYS A CA 1
ATOM 715 C C . LYS A 1 94 ? 5.874 0.175 -5.544 1.00 90.69 94 LYS A C 1
ATOM 717 O O . LYS A 1 94 ? 6.116 -1.005 -5.321 1.00 90.69 94 LYS A O 1
ATOM 722 N N . ARG A 1 95 ? 5.945 0.675 -6.779 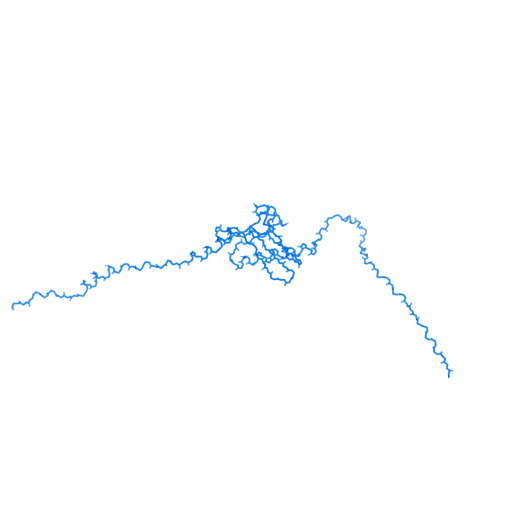1.00 91.06 95 ARG A N 1
ATOM 723 C CA . ARG A 1 95 ? 6.447 -0.105 -7.923 1.00 91.06 95 ARG A CA 1
ATOM 724 C C . ARG A 1 95 ? 7.889 0.261 -8.239 1.00 91.06 95 ARG A C 1
ATOM 726 O O . ARG A 1 95 ? 8.209 1.447 -8.374 1.00 91.06 95 ARG A O 1
ATOM 733 N N . ARG A 1 96 ? 8.769 -0.736 -8.365 1.00 87.50 96 ARG A N 1
ATOM 734 C CA . ARG A 1 96 ? 10.210 -0.550 -8.627 1.00 87.50 96 ARG A CA 1
ATOM 735 C C . ARG A 1 96 ? 10.746 -1.630 -9.575 1.00 87.50 96 ARG A C 1
ATOM 737 O O . ARG A 1 96 ? 10.172 -2.702 -9.696 1.00 87.50 96 ARG A O 1
ATOM 744 N N . LYS A 1 97 ? 11.865 -1.350 -10.253 1.00 88.19 97 LYS A N 1
ATOM 745 C CA . LYS A 1 97 ? 12.568 -2.346 -11.091 1.00 88.19 97 LYS A CA 1
ATOM 746 C C . LYS A 1 97 ? 13.235 -3.446 -10.256 1.00 88.19 97 LYS A C 1
ATOM 748 O O . LYS A 1 97 ? 13.350 -4.576 -10.713 1.00 88.19 97 LYS A O 1
ATOM 753 N N . LYS A 1 98 ? 13.672 -3.095 -9.045 1.00 87.31 98 LYS A N 1
ATOM 754 C CA . LYS A 1 98 ? 14.275 -3.976 -8.043 1.00 87.31 98 LYS A CA 1
ATOM 755 C C . LYS A 1 98 ? 13.776 -3.537 -6.667 1.00 87.31 98 LYS A C 1
ATOM 757 O O . LYS A 1 98 ? 13.624 -2.334 -6.439 1.00 87.31 98 LYS A O 1
ATOM 762 N N . ILE A 1 99 ? 13.490 -4.495 -5.794 1.00 84.81 99 ILE A N 1
ATOM 763 C CA . ILE A 1 99 ? 13.117 -4.224 -4.402 1.00 84.81 99 ILE A CA 1
ATOM 764 C C . ILE A 1 99 ? 14.375 -3.742 -3.667 1.00 84.81 99 ILE A C 1
ATOM 766 O O . ILE A 1 99 ? 15.463 -4.277 -3.877 1.00 84.81 99 ILE A O 1
ATOM 770 N N . ALA A 1 100 ? 14.249 -2.669 -2.888 1.00 81.81 100 ALA A N 1
ATOM 771 C CA . ALA A 1 100 ? 15.368 -2.129 -2.124 1.00 81.81 100 ALA A CA 1
ATOM 772 C C . ALA A 1 100 ? 15.688 -3.042 -0.933 1.00 81.81 100 ALA A C 1
ATOM 774 O O . ALA A 1 100 ? 14.781 -3.638 -0.363 1.00 81.81 100 ALA A O 1
ATOM 775 N N . ASN A 1 101 ? 16.956 -3.081 -0.514 1.00 79.31 101 ASN A N 1
ATOM 776 C CA . ASN A 1 101 ? 17.376 -3.848 0.667 1.00 79.31 101 ASN A CA 1
ATOM 777 C C . ASN A 1 101 ? 16.769 -3.305 1.969 1.00 79.31 101 ASN A C 1
ATOM 779 O O . ASN A 1 101 ? 16.768 -3.993 2.982 1.00 79.31 101 ASN A O 1
ATOM 783 N N . TYR A 1 102 ? 16.288 -2.061 1.952 1.00 76.88 102 TYR A N 1
ATOM 784 C CA . TYR A 1 102 ? 15.717 -1.412 3.115 1.00 76.88 102 TYR A CA 1
ATOM 785 C C . TYR A 1 102 ? 14.512 -0.559 2.717 1.00 76.88 102 TYR A C 1
ATOM 787 O O . TYR A 1 102 ? 14.593 0.296 1.829 1.00 76.88 102 TYR A O 1
ATOM 795 N N . LEU A 1 103 ? 13.382 -0.819 3.371 1.00 83.06 103 LEU A N 1
ATOM 796 C CA . LEU A 1 103 ? 12.120 -0.110 3.206 1.00 83.06 103 LEU A CA 1
ATOM 797 C C . LEU A 1 103 ? 11.656 0.353 4.586 1.00 83.06 103 LEU A C 1
ATOM 799 O O . LEU A 1 103 ? 11.673 -0.418 5.540 1.00 83.06 103 LEU A O 1
ATOM 803 N N . LYS A 1 104 ? 11.262 1.625 4.682 1.00 84.81 104 LYS A N 1
ATOM 804 C CA . LYS A 1 104 ? 10.700 2.217 5.897 1.00 84.81 104 LYS A CA 1
ATOM 805 C C . LYS A 1 104 ? 9.203 2.427 5.727 1.00 84.81 104 LYS A C 1
ATOM 807 O O . LYS A 1 104 ? 8.771 2.880 4.665 1.00 84.81 104 LYS A O 1
ATOM 812 N N . PHE A 1 105 ? 8.469 2.146 6.795 1.00 80.19 105 PHE A N 1
ATOM 813 C CA . PHE A 1 10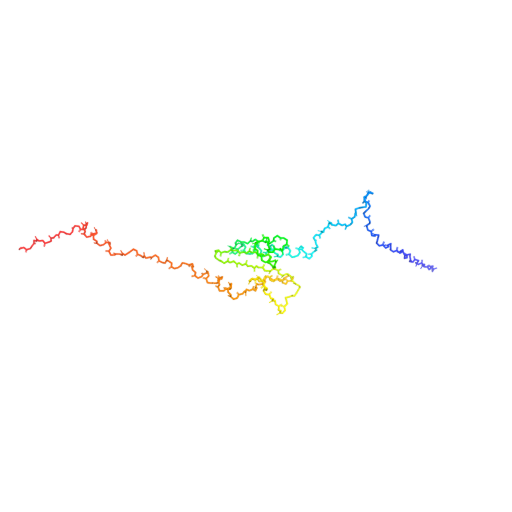5 ? 7.019 2.296 6.907 1.00 80.19 105 PHE A CA 1
ATOM 814 C C . PHE A 1 105 ? 6.566 3.763 6.978 1.00 80.19 105 PHE A C 1
ATOM 816 O O . PHE A 1 105 ? 5.496 4.098 6.480 1.00 80.19 105 PHE A O 1
ATOM 823 N N . ASN A 1 106 ? 7.416 4.675 7.469 1.00 83.75 106 ASN A N 1
ATOM 824 C CA . ASN A 1 106 ? 7.066 6.080 7.708 1.00 83.75 106 ASN A CA 1
ATOM 825 C C . ASN A 1 106 ? 5.751 6.194 8.504 1.00 83.75 106 ASN A C 1
ATOM 827 O O . ASN A 1 106 ? 5.745 5.910 9.693 1.00 83.75 106 ASN A O 1
ATOM 831 N N . ASN A 1 107 ? 4.664 6.605 7.848 1.00 84.44 107 ASN A N 1
ATOM 832 C CA . ASN A 1 107 ? 3.331 6.775 8.427 1.00 84.44 107 ASN A CA 1
ATOM 833 C C . ASN A 1 107 ? 2.342 5.671 8.009 1.00 84.44 107 ASN A C 1
ATOM 835 O O . ASN A 1 107 ? 1.191 5.697 8.428 1.00 84.44 107 ASN A O 1
ATOM 839 N N . ALA A 1 108 ? 2.767 4.752 7.144 1.00 86.69 108 ALA A N 1
ATOM 840 C CA . ALA A 1 108 ? 1.972 3.622 6.691 1.00 86.69 108 ALA A CA 1
ATOM 841 C C . ALA A 1 108 ? 2.204 2.428 7.620 1.00 86.69 108 ALA A C 1
ATOM 843 O O . ALA A 1 108 ? 3.313 2.232 8.110 1.00 86.69 108 ALA A O 1
ATOM 844 N N . ASN A 1 109 ? 1.184 1.605 7.824 1.00 90.31 109 ASN A N 1
ATOM 845 C CA . ASN A 1 109 ? 1.316 0.353 8.572 1.00 90.31 109 ASN A CA 1
ATOM 846 C C . ASN A 1 109 ? 1.561 -0.849 7.640 1.00 90.31 109 ASN A C 1
ATOM 848 O O . ASN A 1 109 ? 2.110 -1.866 8.060 1.00 90.31 109 ASN A O 1
ATOM 852 N N . VAL A 1 110 ? 1.259 -0.691 6.346 1.00 91.88 110 VAL A N 1
ATOM 853 C CA . VAL A 1 110 ? 1.531 -1.679 5.302 1.00 91.88 110 VAL A CA 1
ATOM 854 C C . VAL A 1 110 ? 2.263 -1.031 4.130 1.00 91.88 110 VAL A C 1
ATOM 856 O O . VAL A 1 110 ? 1.900 0.047 3.660 1.00 91.88 110 VAL A O 1
ATOM 859 N N . ILE A 1 111 ? 3.273 -1.714 3.590 1.00 93.19 111 ILE A N 1
ATOM 860 C CA . ILE A 1 111 ? 3.895 -1.333 2.317 1.00 93.19 111 ILE A CA 1
ATOM 861 C C . ILE A 1 111 ? 3.641 -2.433 1.295 1.00 93.19 111 ILE A C 1
ATOM 863 O O . ILE A 1 111 ? 4.148 -3.545 1.426 1.00 93.19 111 ILE A O 1
ATOM 867 N N . ALA A 1 112 ? 2.905 -2.098 0.239 1.00 93.44 112 ALA A N 1
ATOM 868 C CA . ALA A 1 112 ? 2.720 -2.960 -0.917 1.00 93.44 112 ALA A CA 1
ATOM 869 C C . ALA A 1 112 ? 3.808 -2.652 -1.951 1.00 93.44 112 ALA A C 1
ATOM 871 O O . ALA A 1 112 ? 3.838 -1.574 -2.556 1.00 93.44 112 ALA A O 1
ATOM 872 N N . VAL A 1 113 ? 4.718 -3.597 -2.172 1.00 93.69 113 VAL A N 1
ATOM 873 C CA . VAL A 1 113 ? 5.812 -3.462 -3.134 1.00 93.69 113 VAL A CA 1
ATOM 874 C C . VAL A 1 113 ? 5.661 -4.469 -4.254 1.00 93.69 113 VAL A C 1
ATOM 876 O O . VAL A 1 113 ? 5.432 -5.652 -4.031 1.00 93.69 113 VAL A O 1
ATOM 879 N N . ARG A 1 114 ? 5.852 -4.006 -5.488 1.00 92.38 114 ARG A N 1
ATOM 880 C CA . ARG A 1 114 ? 5.889 -4.880 -6.660 1.00 92.38 114 ARG A CA 1
ATOM 881 C C . ARG A 1 114 ? 7.109 -4.601 -7.515 1.00 92.38 114 ARG A C 1
ATOM 883 O O . ARG A 1 114 ? 7.351 -3.460 -7.935 1.00 92.38 114 ARG A O 1
ATOM 890 N N . GLN A 1 115 ? 7.858 -5.665 -7.789 1.00 92.19 115 GLN A N 1
ATOM 891 C CA . GLN A 1 115 ? 8.898 -5.652 -8.806 1.00 92.19 115 GLN A CA 1
ATOM 892 C C . GLN A 1 115 ? 8.269 -5.721 -10.203 1.00 92.19 115 GLN A C 1
ATOM 894 O O . GLN A 1 115 ? 7.199 -6.302 -10.389 1.00 92.19 115 GLN A O 1
ATOM 899 N N . ASP A 1 116 ? 8.920 -5.134 -11.206 1.00 86.31 116 ASP A N 1
ATOM 900 C CA . ASP A 1 116 ? 8.470 -5.266 -12.592 1.00 86.31 116 ASP A CA 1
ATOM 901 C C . ASP A 1 116 ? 8.304 -6.739 -12.991 1.00 86.31 116 ASP A C 1
ATOM 903 O O . ASP A 1 116 ? 9.249 -7.516 -12.914 1.00 86.31 116 ASP A O 1
ATOM 907 N N . ARG A 1 117 ? 7.084 -7.093 -13.429 1.00 84.44 117 ARG A N 1
ATOM 908 C CA . ARG A 1 117 ? 6.650 -8.461 -13.788 1.00 84.44 117 ARG A CA 1
ATOM 909 C C . ARG A 1 117 ? 6.674 -9.481 -12.639 1.00 84.44 117 ARG A C 1
ATOM 911 O O . ARG A 1 117 ? 6.427 -10.652 -12.889 1.00 84.44 117 ARG A O 1
ATOM 918 N N . GLY A 1 118 ? 6.926 -9.047 -11.408 1.00 89.25 118 GLY A N 1
ATOM 919 C CA . GLY A 1 118 ? 6.850 -9.894 -10.222 1.00 89.25 118 GLY A CA 1
ATOM 920 C C . GLY A 1 118 ? 5.459 -9.894 -9.577 1.00 89.25 118 GLY A C 1
ATOM 921 O O . GLY A 1 118 ? 4.582 -9.112 -9.984 1.00 89.25 118 GLY A O 1
ATOM 922 N N . PRO A 1 119 ? 5.267 -10.748 -8.559 1.00 91.94 119 PRO A N 1
ATOM 923 C CA . PRO A 1 119 ? 4.095 -10.706 -7.695 1.00 91.94 119 PRO A CA 1
ATOM 924 C C . PRO A 1 119 ? 4.115 -9.470 -6.782 1.00 91.94 119 PRO A C 1
ATOM 926 O O . PRO A 1 119 ? 5.126 -8.766 -6.666 1.00 91.94 119 PRO A O 1
ATOM 929 N N . TRP A 1 120 ? 2.976 -9.197 -6.148 1.00 93.69 120 TRP A N 1
ATOM 930 C CA . TRP A 1 120 ? 2.892 -8.239 -5.048 1.00 93.69 120 TRP A CA 1
ATOM 931 C C . TRP A 1 120 ? 3.500 -8.846 -3.783 1.00 93.69 120 TRP A C 1
ATOM 933 O O . TRP A 1 120 ? 3.259 -10.007 -3.468 1.00 93.69 120 TRP A O 1
ATOM 943 N N . VAL A 1 121 ? 4.291 -8.049 -3.075 1.00 92.44 121 VAL A N 1
ATOM 944 C CA . VAL A 1 121 ? 4.879 -8.384 -1.780 1.00 92.44 121 VAL A CA 1
ATOM 945 C C . VAL A 1 121 ? 4.395 -7.348 -0.780 1.00 92.44 121 VAL A C 1
ATOM 947 O O . VAL A 1 121 ? 4.486 -6.146 -1.039 1.00 92.44 121 VAL A O 1
ATOM 950 N N . TYR A 1 122 ? 3.891 -7.812 0.357 1.00 92.12 122 TYR A N 1
ATOM 951 C CA . TYR A 1 122 ? 3.367 -6.959 1.413 1.00 92.12 122 TYR A CA 1
ATOM 952 C C . TYR A 1 122 ? 4.302 -7.018 2.611 1.00 92.12 122 TYR A C 1
ATOM 954 O O . TYR A 1 122 ? 4.680 -8.094 3.067 1.00 92.12 122 TYR A O 1
ATOM 962 N N . MET A 1 123 ? 4.694 -5.849 3.099 1.00 91.44 123 MET A N 1
ATOM 963 C CA . MET A 1 123 ? 5.362 -5.704 4.384 1.00 91.44 123 MET A CA 1
ATOM 964 C C . MET A 1 123 ? 4.337 -5.168 5.370 1.00 91.44 123 MET A C 1
ATOM 966 O O . MET A 1 123 ? 3.679 -4.173 5.067 1.00 91.44 123 MET A O 1
ATOM 970 N N . LEU A 1 124 ? 4.213 -5.821 6.518 1.00 91.62 124 LEU A N 1
ATOM 971 C CA . LEU A 1 124 ? 3.255 -5.499 7.573 1.00 91.62 124 LEU A CA 1
ATOM 972 C C . LEU A 1 124 ? 4.031 -5.112 8.835 1.00 91.62 124 LEU A C 1
ATOM 974 O O . LEU A 1 124 ? 5.106 -5.669 9.082 1.00 91.62 124 LEU A O 1
ATOM 978 N N . SER A 1 125 ? 3.512 -4.167 9.620 1.00 88.81 125 SER A N 1
ATOM 979 C CA . SER A 1 125 ? 3.964 -3.996 11.002 1.00 88.81 125 SER A CA 1
ATOM 980 C C . SER A 1 125 ? 3.520 -5.190 11.850 1.00 88.81 125 SER A C 1
ATOM 982 O O . SER A 1 125 ? 2.534 -5.855 11.533 1.00 88.81 125 SER A O 1
ATOM 984 N N . GLU A 1 126 ? 4.252 -5.469 12.928 1.00 87.06 126 GLU A N 1
ATOM 985 C CA . GLU A 1 126 ? 3.918 -6.574 13.834 1.00 87.06 126 GLU A CA 1
ATOM 986 C C . GLU A 1 126 ? 2.510 -6.426 14.429 1.00 87.06 126 GLU A C 1
ATOM 988 O O . GLU A 1 126 ? 1.775 -7.404 14.496 1.00 87.06 126 GLU A O 1
ATOM 993 N N . GLU A 1 127 ? 2.125 -5.206 14.806 1.00 86.44 127 GLU A N 1
ATOM 994 C CA . GLU A 1 127 ? 0.802 -4.890 15.362 1.00 86.44 127 GLU A CA 1
ATOM 995 C C . GLU A 1 127 ? -0.317 -5.311 14.401 1.00 86.44 127 GLU A C 1
ATOM 997 O O . GLU A 1 127 ? -1.125 -6.174 14.726 1.00 86.44 127 GLU A O 1
ATOM 1002 N N . ILE A 1 128 ? -0.276 -4.816 13.160 1.00 88.69 128 ILE A N 1
ATOM 1003 C CA . ILE A 1 128 ? -1.270 -5.161 12.136 1.00 88.69 128 ILE A CA 1
ATOM 1004 C C . ILE A 1 128 ? -1.230 -6.644 11.786 1.00 88.69 128 ILE A C 1
ATOM 1006 O O . ILE A 1 128 ? -2.267 -7.237 11.504 1.00 88.69 128 ILE A O 1
ATOM 1010 N N . PHE A 1 129 ? -0.043 -7.251 11.773 1.00 88.88 129 PHE A N 1
ATOM 1011 C CA . PHE A 1 129 ? 0.070 -8.685 11.556 1.00 88.88 129 PHE A CA 1
ATOM 1012 C C . PHE A 1 129 ? -0.731 -9.441 12.625 1.00 88.88 129 PHE A C 1
ATOM 1014 O O . PHE A 1 129 ? -1.570 -10.265 12.281 1.00 88.88 129 PHE A O 1
ATOM 1021 N N . ARG A 1 130 ? -0.548 -9.119 13.909 1.00 87.81 130 ARG A N 1
ATOM 1022 C CA . ARG A 1 130 ? -1.306 -9.754 14.997 1.00 87.81 130 ARG A CA 1
ATOM 1023 C C . ARG A 1 130 ? -2.808 -9.541 14.841 1.00 87.81 130 ARG A C 1
ATOM 1025 O O . ARG A 1 130 ? -3.536 -10.527 14.880 1.00 87.81 130 ARG A O 1
ATOM 1032 N N . ASP A 1 131 ? -3.241 -8.313 14.573 1.00 85.88 131 ASP A N 1
ATOM 1033 C CA . ASP A 1 131 ? -4.663 -7.982 14.435 1.00 85.88 131 ASP A CA 1
ATOM 1034 C C . ASP A 1 131 ? -5.329 -8.780 13.302 1.00 85.88 131 ASP A C 1
ATOM 1036 O O . ASP A 1 131 ? -6.400 -9.367 13.477 1.00 85.88 131 ASP A O 1
ATOM 1040 N N . VAL A 1 132 ? -4.669 -8.860 12.140 1.00 83.56 132 VAL A N 1
ATOM 1041 C CA . VAL A 1 132 ? -5.189 -9.571 10.962 1.00 83.56 132 VAL A CA 1
ATOM 1042 C C . VAL A 1 132 ? -5.338 -11.069 11.232 1.00 83.56 132 VAL A C 1
ATOM 1044 O O . VAL A 1 132 ? -6.359 -11.642 10.860 1.00 83.56 132 VAL A O 1
ATOM 1047 N N . PHE A 1 133 ? -4.362 -11.700 11.890 1.00 81.56 133 PHE A N 1
ATOM 1048 C CA . PHE A 1 133 ? -4.392 -13.146 12.141 1.00 81.56 133 PHE A CA 1
ATOM 1049 C C . PHE A 1 133 ? -5.239 -13.543 13.357 1.00 81.56 133 PHE A C 1
ATOM 1051 O O . PHE A 1 133 ? -5.807 -14.630 13.367 1.00 81.56 133 PHE A O 1
ATOM 1058 N N . GLN A 1 134 ? -5.369 -12.683 14.369 1.00 75.94 134 GLN A N 1
ATOM 1059 C CA . GLN A 1 134 ? -6.245 -12.949 15.517 1.00 75.94 134 GLN A CA 1
ATOM 1060 C C . GLN A 1 134 ? -7.726 -12.821 15.159 1.00 75.94 134 GLN A C 1
ATOM 1062 O O . GLN A 1 134 ? -8.552 -13.546 15.703 1.00 75.94 134 GLN A O 1
ATOM 1067 N N . THR A 1 135 ? -8.060 -11.962 14.196 1.00 64.38 135 THR A N 1
ATOM 1068 C CA . THR A 1 135 ? -9.438 -11.812 13.708 1.00 64.38 135 THR A CA 1
ATOM 1069 C C . THR A 1 135 ? -9.983 -13.098 13.079 1.00 64.38 135 THR A C 1
ATOM 1071 O O . THR A 1 135 ? -11.177 -13.365 13.181 1.00 64.38 135 THR A O 1
ATOM 1074 N N . GLU A 1 136 ? -9.130 -13.932 12.475 1.00 56.59 136 GLU A N 1
ATOM 1075 C CA . GLU A 1 136 ? -9.557 -15.223 11.915 1.00 56.59 136 GLU A CA 1
ATOM 1076 C C . GLU A 1 136 ? -9.811 -16.303 12.983 1.00 56.59 136 GLU A C 1
ATOM 1078 O O . GLU A 1 136 ? -10.468 -17.294 12.683 1.00 56.59 136 GLU A O 1
ATOM 1083 N N . MET A 1 137 ? -9.365 -16.112 14.233 1.00 50.38 137 MET A N 1
ATOM 1084 C CA . MET A 1 137 ? -9.616 -17.059 15.331 1.00 50.38 137 MET A CA 1
ATOM 1085 C C . MET A 1 137 ? -10.964 -16.863 16.045 1.00 50.38 137 MET A C 1
ATOM 1087 O O . MET A 1 137 ? -11.318 -17.698 16.867 1.00 50.38 137 MET A O 1
ATOM 1091 N N . ILE A 1 138 ? -11.721 -15.796 15.761 1.00 52.62 138 ILE A N 1
ATOM 1092 C CA . ILE A 1 138 ? -12.984 -15.488 16.472 1.00 52.62 138 ILE A CA 1
ATOM 1093 C C . ILE A 1 138 ? -14.225 -16.004 15.705 1.00 52.62 138 ILE A C 1
ATOM 1095 O O . ILE A 1 138 ? -15.362 -15.710 16.060 1.00 52.62 138 ILE A O 1
ATOM 1099 N N . VAL A 1 139 ? -14.055 -16.815 14.657 1.00 49.81 139 VAL A N 1
ATOM 1100 C CA . VAL A 1 139 ? -15.199 -17.413 13.947 1.00 49.81 139 VAL A CA 1
ATOM 1101 C C . VAL A 1 139 ? -15.529 -18.792 14.531 1.00 49.81 139 VAL A C 1
ATOM 1103 O O . VAL A 1 139 ? -14.939 -19.795 14.145 1.00 49.81 139 VAL A O 1
ATOM 1106 N N . THR A 1 140 ? -16.501 -18.763 15.451 1.00 50.94 140 THR A N 1
ATOM 1107 C CA . THR A 1 140 ? -17.458 -19.814 15.858 1.00 50.94 140 THR A CA 1
ATOM 1108 C C . THR A 1 140 ? -16.908 -21.142 16.389 1.00 50.94 140 THR A C 1
ATOM 1110 O O . THR A 1 140 ? -16.759 -22.097 15.634 1.00 50.94 140 THR A O 1
ATOM 1113 N N . ASP A 1 141 ? -16.792 -21.225 17.715 1.00 49.44 141 ASP A N 1
ATOM 1114 C CA . ASP A 1 141 ? -17.252 -22.389 18.488 1.00 49.44 141 ASP A CA 1
ATOM 1115 C C . ASP A 1 141 ? -18.300 -21.890 19.506 1.00 49.44 141 ASP A C 1
ATOM 1117 O O . ASP A 1 141 ? -18.178 -22.094 20.710 1.00 49.44 141 ASP A O 1
ATOM 1121 N N . ASP A 1 142 ? -19.335 -21.196 19.019 1.00 56.78 142 ASP A N 1
ATOM 1122 C CA . ASP A 1 142 ? -20.628 -21.204 19.712 1.00 56.78 142 ASP A CA 1
ATOM 1123 C C . ASP A 1 142 ? -21.272 -22.545 19.340 1.00 56.78 142 ASP A C 1
ATOM 1125 O O . ASP A 1 142 ? -22.096 -22.635 18.431 1.00 56.78 142 ASP A O 1
ATOM 1129 N N . TRP A 1 143 ? -20.777 -23.620 19.958 1.00 57.75 143 TRP A N 1
ATOM 1130 C CA . TRP A 1 143 ? -21.518 -24.869 20.015 1.00 57.75 143 TRP A CA 1
ATOM 1131 C C . TRP A 1 143 ? -22.631 -24.653 21.023 1.00 57.75 143 TRP A C 1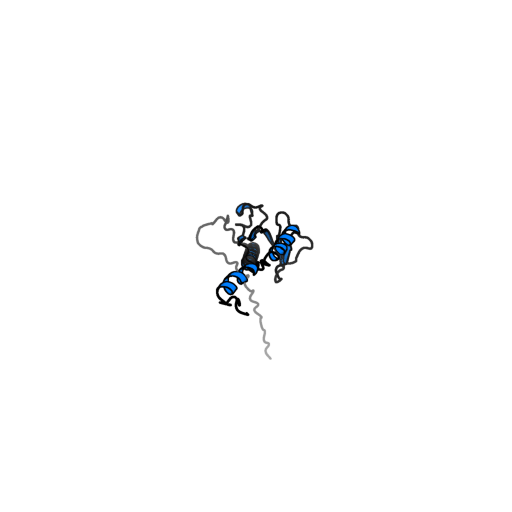
ATOM 1133 O O . TRP A 1 143 ? -22.372 -24.474 22.214 1.00 57.75 143 TRP A O 1
ATOM 1143 N N . ASP A 1 144 ? -23.837 -24.597 20.467 1.00 58.16 144 ASP A N 1
ATOM 1144 C CA . ASP A 1 144 ? -25.124 -24.545 21.136 1.00 58.16 144 ASP A CA 1
ATOM 1145 C C . ASP A 1 144 ? -25.080 -25.305 22.469 1.00 58.16 144 ASP A C 1
ATOM 1147 O O . ASP A 1 144 ? -24.752 -26.494 22.506 1.00 58.16 144 ASP A O 1
ATOM 1151 N N . GLU A 1 145 ? -25.409 -24.618 23.567 1.00 59.47 145 GLU A N 1
ATOM 1152 C CA . GLU A 1 145 ? -25.866 -25.294 24.777 1.00 59.47 145 GLU A CA 1
ATOM 1153 C C . GLU A 1 145 ? -27.008 -26.217 24.341 1.00 59.47 145 GLU A C 1
ATOM 1155 O O . GLU A 1 145 ? -28.094 -25.742 23.993 1.00 59.47 145 GLU A O 1
ATOM 1160 N N . GLU A 1 146 ? -26.751 -27.529 24.285 1.00 63.28 146 GLU A N 1
ATOM 1161 C CA . GLU A 1 146 ? -27.834 -28.490 24.135 1.00 63.28 146 GLU A CA 1
ATOM 1162 C C . GLU A 1 146 ? -28.852 -28.175 25.236 1.00 63.28 146 GLU A C 1
ATOM 1164 O O . GLU A 1 146 ? -28.454 -27.962 26.390 1.00 63.28 146 GLU A O 1
ATOM 1169 N N . PRO A 1 147 ? -30.145 -28.042 24.892 1.00 55.06 147 PRO A N 1
ATOM 1170 C CA . PRO A 1 147 ? -31.156 -27.756 25.887 1.00 55.06 147 PRO A CA 1
ATOM 1171 C C . PRO A 1 147 ? -31.055 -28.831 26.963 1.00 55.06 147 PRO A C 1
ATOM 1173 O O . PRO A 1 147 ? -31.076 -30.015 26.652 1.00 55.06 147 PRO A O 1
ATOM 1176 N N . ASP A 1 148 ? -30.897 -28.389 28.207 1.00 59.88 148 ASP A N 1
ATOM 1177 C CA . ASP A 1 148 ? -30.885 -29.230 29.396 1.00 59.88 148 ASP A CA 1
ATOM 1178 C C . ASP A 1 148 ? -31.991 -30.297 29.305 1.00 59.88 148 ASP A C 1
ATOM 1180 O O . ASP A 1 148 ? -33.180 -30.002 29.462 1.00 59.88 148 ASP A O 1
ATOM 1184 N N . ASP A 1 149 ? -31.581 -31.540 29.038 1.00 58.47 149 ASP A N 1
ATOM 1185 C CA . ASP A 1 149 ? -32.443 -32.718 28.917 1.00 58.47 149 ASP A CA 1
ATOM 1186 C C . ASP A 1 149 ? -33.213 -33.030 30.222 1.00 58.47 149 ASP A C 1
ATOM 1188 O O . ASP A 1 149 ? -34.025 -33.953 30.260 1.00 58.47 149 ASP A O 1
ATOM 1192 N N . SER A 1 150 ? -33.037 -32.255 31.302 1.00 56.75 150 SER A N 1
ATOM 1193 C CA . SER A 1 150 ? -33.712 -32.477 32.586 1.00 56.75 150 SER A CA 1
ATOM 1194 C C . SER A 1 150 ? -35.224 -32.197 32.608 1.00 56.75 150 SER A C 1
ATOM 1196 O O . SER A 1 150 ? -35.868 -32.449 33.630 1.00 56.75 150 SER A O 1
ATOM 1198 N N . MET A 1 151 ? -35.831 -31.719 31.512 1.00 49.72 151 MET A N 1
ATOM 1199 C CA . MET A 1 151 ? -37.284 -31.471 31.445 1.00 49.72 151 MET A CA 1
ATOM 1200 C C . MET A 1 151 ? -38.093 -32.445 30.576 1.00 49.72 151 MET A C 1
ATOM 1202 O O . MET A 1 151 ? -39.322 -32.349 30.565 1.00 49.72 151 MET A O 1
ATOM 1206 N N . ALA A 1 152 ? -37.469 -33.421 29.910 1.00 53.91 152 ALA A N 1
ATOM 1207 C CA . ALA A 1 152 ? -38.197 -34.363 29.050 1.00 53.91 152 ALA A CA 1
ATOM 1208 C C . ALA A 1 152 ? -38.968 -35.465 29.816 1.00 53.91 152 ALA A C 1
ATOM 1210 O O . ALA A 1 152 ? -39.857 -36.110 29.253 1.00 53.91 152 ALA A O 1
ATOM 1211 N N . ASP A 1 153 ? -38.702 -35.654 31.111 1.00 56.12 153 ASP A N 1
ATOM 1212 C CA . ASP A 1 153 ? -39.124 -36.877 31.812 1.00 56.12 153 ASP A CA 1
ATOM 1213 C C . ASP A 1 153 ? -40.460 -36.750 32.568 1.00 56.12 153 ASP A C 1
ATOM 1215 O O . ASP A 1 153 ? -41.097 -37.755 32.891 1.00 56.12 153 ASP A O 1
ATOM 1219 N N . ALA A 1 154 ? -40.930 -35.528 32.844 1.00 53.88 154 ALA A N 1
ATOM 1220 C CA . ALA A 1 154 ? -42.125 -35.318 33.672 1.00 53.88 154 ALA A CA 1
ATOM 1221 C C . ALA A 1 154 ? -43.447 -35.412 32.886 1.00 53.88 154 ALA A C 1
ATOM 1223 O O . ALA A 1 154 ? -44.457 -35.862 33.430 1.00 53.88 154 ALA A O 1
ATOM 1224 N N . GLU A 1 155 ? -43.461 -35.033 31.605 1.00 52.03 155 GLU A N 1
ATOM 1225 C CA . GLU A 1 155 ? -44.682 -35.076 30.784 1.00 52.03 155 GLU A CA 1
ATOM 1226 C C . GLU A 1 155 ? -44.950 -36.463 30.178 1.00 52.03 155 GLU A C 1
ATOM 1228 O O . GLU A 1 155 ? -46.107 -36.843 29.982 1.00 52.03 155 GLU A O 1
ATOM 1233 N N . TRP A 1 156 ? -43.912 -37.277 29.949 1.00 51.97 156 TRP A N 1
ATOM 1234 C CA . TRP A 1 156 ? -44.087 -38.626 29.404 1.00 51.97 156 TRP A CA 1
ATOM 1235 C C . TRP A 1 156 ? -44.638 -39.617 30.442 1.00 51.97 156 TRP A C 1
ATOM 1237 O O . TRP A 1 156 ? -45.537 -40.400 30.121 1.00 51.97 156 TRP A O 1
ATOM 1247 N N . LEU A 1 157 ? -44.191 -39.526 31.703 1.00 50.12 157 LEU A N 1
ATOM 1248 C CA . LEU A 1 157 ? -44.679 -40.368 32.807 1.00 50.12 157 LEU A CA 1
ATOM 1249 C C . LEU A 1 157 ? -46.144 -40.094 33.187 1.00 50.12 157 LEU A C 1
ATOM 1251 O O . LEU A 1 157 ? -46.812 -40.986 33.700 1.00 50.12 157 LEU A O 1
ATOM 1255 N N . ALA A 1 158 ? -46.669 -38.899 32.900 1.00 53.94 158 ALA A N 1
ATOM 1256 C CA . ALA A 1 158 ? -48.080 -38.577 33.121 1.00 53.94 158 ALA A CA 1
ATOM 1257 C C . ALA A 1 158 ? -49.004 -39.078 31.989 1.00 53.94 158 ALA A C 1
ATOM 1259 O O . ALA A 1 158 ? -50.200 -39.261 32.214 1.00 53.94 158 ALA A O 1
ATOM 1260 N N . SER A 1 159 ? -48.469 -39.312 30.780 1.00 53.59 159 SER A N 1
ATOM 1261 C CA . SER A 1 159 ? -49.248 -39.816 29.633 1.00 53.59 159 SER A CA 1
ATOM 1262 C C . SER A 1 159 ? -49.198 -41.341 29.483 1.00 53.59 159 SER A C 1
ATOM 1264 O O . SER A 1 159 ? -50.140 -41.950 28.970 1.00 53.59 159 SER A O 1
ATOM 1266 N N . ALA A 1 160 ? -48.125 -41.977 29.963 1.00 51.56 160 ALA A N 1
ATOM 1267 C CA . ALA A 1 160 ? -48.016 -43.423 30.039 1.00 51.56 160 ALA A CA 1
ATOM 1268 C C . ALA A 1 160 ? -48.814 -43.906 31.257 1.00 51.56 160 ALA A C 1
ATOM 1270 O O . ALA A 1 160 ? -48.267 -44.049 32.343 1.00 51.56 160 ALA A O 1
ATOM 1271 N N . GLY A 1 161 ? -50.122 -44.109 31.081 1.00 51.81 161 GLY A N 1
ATOM 1272 C CA . GLY A 1 161 ? -51.041 -44.601 32.110 1.00 51.81 161 GLY A CA 1
ATOM 1273 C C . GLY A 1 161 ? -50.660 -45.979 32.658 1.00 51.81 161 GLY A C 1
ATOM 1274 O O . GLY A 1 161 ? -51.265 -46.986 32.299 1.00 51.81 161 GLY A O 1
ATOM 1275 N N . TRP A 1 162 ? -49.671 -46.016 33.545 1.00 45.56 162 TRP A N 1
ATOM 1276 C CA . TRP A 1 162 ? -49.364 -47.155 34.391 1.00 45.56 162 TRP A CA 1
ATOM 1277 C C . TRP A 1 162 ? -50.203 -47.025 35.654 1.00 45.56 162 TRP A C 1
ATOM 1279 O O . TRP A 1 162 ? -49.997 -46.137 36.480 1.00 45.56 162 TRP A O 1
ATOM 1289 N N . GLY A 1 163 ? -51.218 -47.885 35.729 1.00 48.78 163 GLY A N 1
ATOM 1290 C CA . GLY A 1 163 ? -52.068 -48.032 36.896 1.00 48.78 163 GLY A CA 1
ATOM 1291 C C . GLY A 1 163 ? -51.233 -48.355 38.127 1.00 48.78 163 GLY A C 1
ATOM 1292 O O . GLY A 1 163 ? -50.269 -49.115 38.072 1.00 48.78 163 GLY A O 1
ATOM 1293 N N . THR A 1 164 ? -51.608 -47.746 39.242 1.00 48.31 164 THR A N 1
ATOM 1294 C CA . THR A 1 164 ? -51.154 -48.159 40.562 1.00 48.31 164 THR A CA 1
ATOM 1295 C C . THR A 1 164 ? -51.682 -49.568 40.825 1.00 48.31 164 THR A C 1
ATOM 1297 O O . THR A 1 164 ? -52.891 -49.746 40.970 1.00 48.31 164 THR A O 1
ATOM 1300 N N . ASP A 1 165 ? -50.787 -50.555 40.877 1.00 49.69 165 ASP A N 1
ATOM 1301 C CA . ASP A 1 165 ? -51.069 -51.887 41.417 1.00 49.69 165 ASP A CA 1
ATOM 1302 C C . ASP A 1 165 ? -51.292 -51.771 42.939 1.00 49.69 165 ASP A C 1
ATOM 1304 O O . ASP A 1 165 ? -50.398 -52.011 43.749 1.00 49.69 165 ASP A O 1
ATOM 1308 N N . GLU A 1 166 ? -52.497 -51.366 43.332 1.00 55.03 166 GLU A N 1
ATOM 1309 C CA . GLU A 1 166 ? -53.067 -51.619 44.657 1.00 55.03 166 GLU A CA 1
ATOM 1310 C C . GLU A 1 166 ? -54.124 -52.717 44.511 1.00 55.03 166 GLU A C 1
ATOM 1312 O O . GLU A 1 166 ? -55.303 -52.419 44.567 1.00 55.03 166 GLU A O 1
ATOM 1317 N N . ASP A 1 167 ? -53.724 -53.969 44.270 1.00 47.69 167 ASP A N 1
ATOM 1318 C CA . ASP A 1 167 ? -54.597 -55.140 44.464 1.00 47.69 167 ASP A CA 1
ATOM 1319 C C . ASP A 1 167 ? -53.767 -56.439 44.463 1.00 47.69 167 ASP A C 1
ATOM 1321 O O . ASP A 1 167 ? -53.617 -57.128 43.456 1.00 47.69 167 ASP A O 1
ATOM 1325 N N . TYR A 1 168 ? -53.222 -56.792 45.629 1.00 45.38 168 TYR A N 1
ATOM 1326 C CA . TYR A 1 168 ? -52.901 -58.180 45.979 1.00 45.38 168 TYR A CA 1
ATOM 1327 C C . TYR A 1 168 ? -53.233 -58.390 47.466 1.00 45.38 168 TYR A C 1
ATOM 1329 O O . TYR A 1 168 ? -52.417 -58.126 48.352 1.00 45.38 168 TYR A O 1
ATOM 1337 N N . GLN A 1 169 ? -54.474 -58.817 47.720 1.00 42.75 169 GLN A N 1
ATOM 1338 C CA . GLN A 1 169 ? -54.875 -59.587 48.903 1.00 42.75 169 GLN A CA 1
ATOM 1339 C C . GLN A 1 169 ? -54.941 -61.067 48.532 1.00 42.75 169 GLN A C 1
ATOM 1341 O O . GLN A 1 169 ? -55.428 -61.369 47.419 1.00 42.75 169 GLN A O 1
#

pLDDT: mean 71.03, std 18.93, range [36.81, 94.31]

Foldseek 3Di:
DDDDDPPDPPDPDDDPPDDDDDDDDDPPDPPDPPDCDPVNVVQVVQLVVVQVVLVVVVWPKDAADVCQCVSVVFHGQFGMWTDDVPDIFREHEDEDCDDDPDDDCVRGQKYWYDHVVGDIDIDGDPVNVCVVVVVVVPPDPPPDPPPPPVPPPPVVVVVPPDDDPPDDD

Sequence (169 aa):
MNTMVMMSLMAARPAPKKKTYYLGKLTMQKSQIKMPNASGRKGYRGEAEVVQILRDLGFNAQRAYGSDGRALGEKSDIDVKATKGDITLLVQVKRRKKIANYLKFNNANVIAVRQDRGPWVYMLSEEIFRDVFQTEMIVTDDWDEEPDDSMADAEWLASAGWGTDEDYQ

Secondary structure (DSSP, 8-state):
-----------PPPP--------SS----S-------HHHHHHHHHHHHHHHHHHHTT-EEEEPGGG-GGGGTS-TT-SEEEEETTEEEEEEEEEESS--S----TT-SEEEEEETTSPEEEEE-HHHHHHHHHHGGGS---------GGGSHHHHHHHS---------